Protein AF-A0A453C2V1-F1 (afdb_monomer)

pLDDT: mean 89.29, std 11.73, range [53.84, 98.0]

Foldseek 3Di:
DPFVVVLVVLVVVQVVVPDHRPD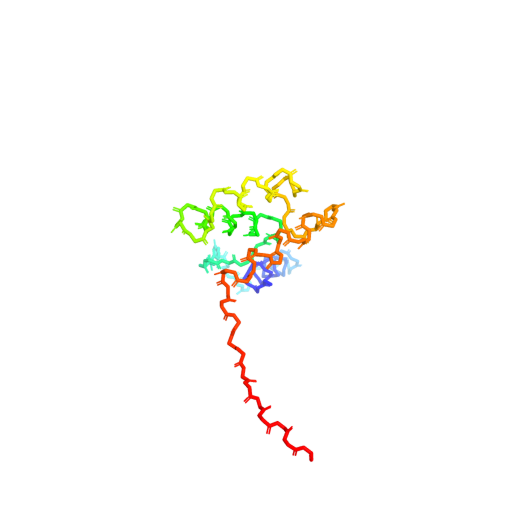PDPDTDDDPDDDDQLVNVLVVLVVCVVVVLDDPVLSVQLCVQQVSGQNDGPDPSNVVSNVVSCCSVDVDPDPDDPDDD

Secondary structure (DSSP, 8-state):
--HHHHHHHHHHHHHHH-SS-SS-------SS----HHHHHHHHHHHHHHTTSS-HHHHHHHHHHHTT--SS-SSHHHHHHHHHHHHHHS-----------

Organism: Aegilops tauschii subsp. strangulata (NCBI:txid200361)

InterPro domains:
  IPR001563 Peptidase S10, serine carboxypeptidase [PF00450] (2-88)
  IPR001563 Peptidase S10, serine carboxypeptidase [PTHR11802] (2-84)
  IPR029058 Alpha/Beta hydrolase fold [G3DSA:3.40.50.1820] (1-100)
  IPR029058 Alpha/Beta hydrolase fold [SSF53474] (2-89)

Nearest PDB structures (foldseek):
  3sc2-assembly1_A-2  TM=6.411E-01  e=1.736E-03  Triticum aestivum
  1wht-assembly1_A  TM=6.345E-01  e=1.845E-03  Triticum aestivum
  1gxs-assembly1_C  TM=6.679E-01  e=2.538E-02  Sorghum bicolor
  2rnn-assembly1_A  TM=2.378E-01  e=1.334E+00  Saccharomyces cerevisiae

Mean predicted aligned error: 7.2 Å

Sequence (101 aa):
MIIPTLALEIHISNKESGEEPLLNLKGYFAGNPVTDDRFDTAGKVQFFHGMGLLSDELYEFAMENCGGNYSDPPNVLCAESIQAIADVSFPKVTISYNTTI

Structure (mmCIF, N/CA/C/O backbone):
data_AF-A0A453C2V1-F1
#
_entry.id   AF-A0A453C2V1-F1
#
loop_
_atom_site.group_PDB
_atom_site.id
_atom_site.type_symbol
_atom_site.label_atom_id
_atom_site.label_alt_id
_atom_site.label_comp_id
_atom_site.label_asym_id
_atom_site.label_entity_id
_atom_site.label_seq_id
_atom_site.pdbx_PDB_ins_code
_atom_site.Cartn_x
_atom_site.Cartn_y
_atom_site.Cartn_z
_atom_site.occupancy
_atom_site.B_iso_or_equiv
_atom_site.auth_seq_id
_atom_site.auth_comp_id
_atom_site.auth_asym_id
_atom_site.auth_atom_id
_atom_site.pdbx_PDB_model_num
ATOM 1 N N . MET A 1 1 ? -12.422 0.342 4.063 1.00 83.88 1 MET A N 1
ATOM 2 C CA . MET A 1 1 ? -11.940 -0.463 5.209 1.00 83.88 1 MET A CA 1
ATOM 3 C C . MET A 1 1 ? -13.098 -0.636 6.191 1.00 83.88 1 MET A C 1
ATOM 5 O O . MET A 1 1 ? -13.708 0.371 6.507 1.00 83.88 1 MET A O 1
ATOM 9 N N . ILE A 1 2 ? -13.466 -1.856 6.611 1.00 93.31 2 ILE A N 1
ATOM 10 C CA . ILE A 1 2 ? -14.631 -2.077 7.509 1.00 93.31 2 ILE A CA 1
ATOM 11 C C . ILE A 1 2 ? -14.177 -2.365 8.943 1.00 93.31 2 ILE A C 1
ATOM 13 O O . ILE A 1 2 ? -14.636 -1.719 9.879 1.00 93.31 2 ILE A O 1
ATOM 17 N N . ILE A 1 3 ? -13.253 -3.318 9.111 1.00 96.12 3 ILE A N 1
ATOM 18 C CA . ILE A 1 3 ? -12.874 -3.841 10.432 1.00 96.12 3 ILE A CA 1
ATOM 19 C C . ILE A 1 3 ? -12.292 -2.755 11.359 1.00 96.12 3 ILE A C 1
ATOM 21 O O . ILE A 1 3 ? -12.833 -2.593 12.454 1.00 96.12 3 ILE A O 1
ATOM 25 N N . PRO A 1 4 ? -11.265 -1.969 10.966 1.00 96.19 4 PRO A N 1
ATOM 26 C CA . PRO A 1 4 ? -10.680 -0.977 11.873 1.00 96.19 4 PRO A CA 1
ATOM 27 C C . PRO A 1 4 ? -11.641 0.172 12.186 1.00 96.19 4 PRO A C 1
ATOM 29 O O . PRO A 1 4 ? -11.670 0.659 13.311 1.00 96.19 4 PRO A O 1
ATOM 32 N N . THR A 1 5 ? -12.469 0.566 11.215 1.00 96.56 5 THR A N 1
ATOM 33 C CA . THR A 1 5 ? -13.469 1.629 11.378 1.00 96.56 5 THR A CA 1
ATOM 34 C C . THR A 1 5 ? -14.562 1.220 12.359 1.00 96.56 5 THR A C 1
ATOM 36 O O . THR A 1 5 ? -14.894 1.987 13.255 1.00 96.56 5 THR A O 1
ATOM 39 N N . LEU A 1 6 ? -15.073 -0.009 12.253 1.00 96.19 6 LEU A N 1
ATOM 40 C CA . LEU A 1 6 ? -16.056 -0.527 13.203 1.00 96.19 6 LEU A CA 1
ATOM 41 C C . LEU A 1 6 ? -15.462 -0.676 14.609 1.00 96.19 6 LEU A C 1
ATOM 43 O O . LEU A 1 6 ? -16.106 -0.320 15.590 1.00 96.19 6 LEU A O 1
ATOM 47 N N . ALA A 1 7 ? -14.230 -1.180 14.721 1.00 96.25 7 ALA A N 1
ATOM 48 C CA . ALA A 1 7 ? -13.553 -1.296 16.010 1.00 96.25 7 ALA A CA 1
ATOM 49 C C . ALA A 1 7 ? -13.346 0.075 16.680 1.00 96.25 7 ALA A C 1
ATOM 51 O O . ALA A 1 7 ? -13.523 0.197 17.893 1.00 96.25 7 ALA A O 1
ATOM 52 N N . LEU A 1 8 ? -13.007 1.103 15.893 1.00 96.00 8 LEU A N 1
ATOM 53 C CA . LEU A 1 8 ? -12.897 2.481 16.369 1.00 96.00 8 LEU A CA 1
ATOM 54 C C . LEU A 1 8 ? -14.246 3.015 16.859 1.00 96.00 8 LEU A C 1
ATOM 56 O O . LEU A 1 8 ? -14.308 3.579 17.946 1.00 96.00 8 LEU A O 1
ATOM 60 N N . GLU A 1 9 ? -15.317 2.788 16.102 1.00 95.50 9 GLU A N 1
ATOM 61 C CA . GLU A 1 9 ? -16.659 3.236 16.477 1.00 95.50 9 GLU A CA 1
ATOM 62 C C . GLU A 1 9 ? -17.128 2.595 17.788 1.00 95.50 9 GLU A C 1
ATOM 64 O O . GLU A 1 9 ? -17.598 3.284 18.689 1.00 95.50 9 GLU A O 1
ATOM 69 N N . ILE A 1 10 ? -16.905 1.286 17.953 1.00 94.69 10 ILE A N 1
ATOM 70 C CA . ILE A 1 10 ? -17.190 0.581 19.211 1.00 94.69 10 ILE A CA 1
ATOM 71 C C . ILE A 1 10 ? -16.413 1.212 20.376 1.00 94.69 10 ILE A C 1
ATOM 73 O O . ILE A 1 10 ? -16.962 1.397 21.462 1.00 94.69 10 ILE A O 1
ATOM 77 N N . HIS A 1 11 ? -15.137 1.554 20.169 1.00 93.19 11 HIS A N 1
ATOM 78 C CA . HIS A 1 11 ? -14.317 2.189 21.199 1.00 93.19 11 HIS A CA 1
ATOM 79 C C . HIS A 1 11 ? -14.832 3.585 21.582 1.00 93.19 11 HIS A C 1
ATOM 81 O O . HIS A 1 11 ? -14.926 3.888 22.773 1.00 93.19 11 HIS A O 1
ATOM 87 N N . ILE A 1 12 ? -15.174 4.416 20.592 1.00 94.12 12 ILE A N 1
ATOM 88 C CA . ILE A 1 12 ? -15.712 5.766 20.801 1.00 94.12 12 ILE A CA 1
ATOM 89 C C . ILE A 1 12 ? -17.060 5.688 21.521 1.00 94.12 12 ILE A C 1
ATOM 91 O O . ILE A 1 12 ? -17.202 6.275 22.590 1.00 94.12 12 ILE A O 1
ATOM 95 N N . SER A 1 13 ? -17.993 4.879 21.014 1.00 92.56 13 SER A N 1
ATOM 96 C CA . SER A 1 13 ? -19.315 4.674 21.614 1.00 92.56 13 SER A CA 1
ATOM 97 C C . SER A 1 13 ? -19.226 4.212 23.076 1.00 92.56 13 SER A C 1
ATOM 99 O O . SER A 1 13 ? -19.903 4.755 23.948 1.00 92.56 13 SER A O 1
ATOM 101 N N . ASN A 1 14 ? -18.343 3.253 23.382 1.00 91.62 14 ASN A N 1
ATOM 102 C CA . ASN A 1 14 ? -18.122 2.807 24.760 1.00 91.62 14 ASN A CA 1
ATOM 103 C C . ASN A 1 14 ? -17.601 3.947 25.652 1.00 91.62 14 ASN A C 1
ATOM 105 O O . ASN A 1 14 ? -18.063 4.102 26.779 1.00 91.62 14 ASN A O 1
ATOM 109 N N . LYS A 1 15 ? -16.658 4.754 25.151 1.00 89.38 15 LYS A N 1
ATOM 110 C CA . LYS A 1 15 ? -16.073 5.879 25.893 1.00 89.38 15 LYS A CA 1
ATOM 111 C C . LYS A 1 15 ? -17.081 7.004 26.148 1.00 89.38 15 LYS A C 1
ATOM 113 O O . LYS A 1 15 ? -17.045 7.605 27.218 1.00 89.38 15 LYS A O 1
ATOM 118 N N . GLU A 1 16 ? -17.944 7.303 25.182 1.00 90.88 16 GLU A N 1
ATOM 119 C CA . GLU A 1 16 ? -18.922 8.395 25.265 1.00 90.88 16 GLU A CA 1
ATOM 120 C C . GLU A 1 16 ? -20.133 8.058 26.136 1.00 90.88 16 GLU A C 1
ATOM 122 O O . GLU A 1 16 ? -20.705 8.960 26.743 1.00 90.88 16 GLU A O 1
ATOM 127 N N . SER A 1 17 ? -20.495 6.775 26.251 1.00 84.75 17 SER A N 1
ATOM 128 C CA . SER A 1 17 ? -21.637 6.348 27.069 1.00 84.75 17 SER A CA 1
ATOM 129 C C . SER A 1 17 ? -21.491 6.700 28.557 1.00 84.75 17 SER A C 1
ATOM 131 O O . SER A 1 17 ? -22.495 6.879 29.238 1.00 84.75 17 SER A O 1
ATOM 133 N N . GLY A 1 18 ? -20.256 6.809 29.070 1.00 75.75 18 GLY A N 1
ATOM 134 C CA . GLY A 1 18 ? -19.984 7.032 30.498 1.00 75.75 18 GLY A CA 1
ATOM 135 C C . GLY A 1 18 ? -20.436 5.883 31.414 1.00 75.75 18 GLY A C 1
ATOM 136 O O . GLY A 1 18 ? -20.306 5.990 32.633 1.00 75.75 18 GLY A O 1
ATOM 137 N N . GLU A 1 19 ? -20.945 4.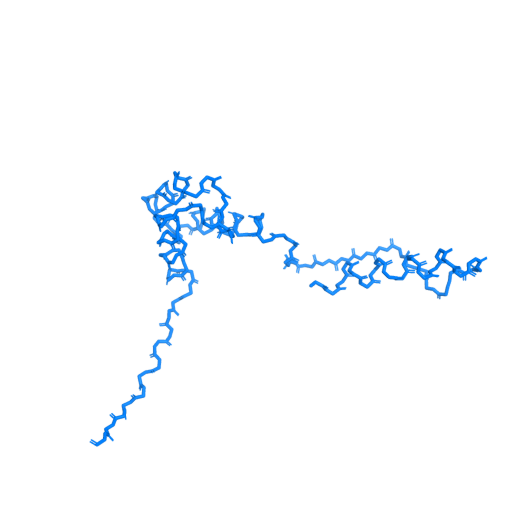799 30.830 1.00 80.38 19 GLU A N 1
ATOM 138 C CA . GLU A 1 19 ? -21.463 3.604 31.486 1.00 80.38 19 GLU A CA 1
ATOM 139 C C . GLU A 1 19 ? -20.511 2.415 31.267 1.00 80.38 19 GLU A C 1
ATOM 141 O O . GLU A 1 19 ? -19.476 2.523 30.601 1.00 80.38 19 GLU A O 1
ATOM 146 N N . GLU A 1 20 ? -20.848 1.261 31.847 1.00 80.50 20 GLU A N 1
ATOM 147 C CA . GLU A 1 20 ? -20.143 0.015 31.540 1.00 80.50 20 GLU A CA 1
ATOM 148 C C . GLU A 1 20 ? -20.224 -0.285 30.028 1.00 80.50 20 GLU A C 1
ATOM 150 O O . GLU A 1 20 ? -21.301 -0.155 29.435 1.00 80.50 20 GLU A O 1
ATOM 155 N N . PRO A 1 21 ? -19.120 -0.710 29.380 1.00 84.12 21 PRO A N 1
ATOM 156 C CA . PRO A 1 21 ? -19.096 -0.919 27.937 1.00 84.12 21 PRO A CA 1
ATOM 157 C C . PRO A 1 21 ? -20.134 -1.960 27.500 1.00 84.12 21 PRO A C 1
ATOM 159 O O . PRO A 1 21 ? -20.051 -3.126 27.894 1.00 84.12 21 PRO A O 1
ATOM 162 N N . LEU A 1 22 ? -21.057 -1.581 26.607 1.00 84.88 22 LEU A N 1
ATOM 163 C CA . LEU A 1 22 ? -22.028 -2.516 26.017 1.00 84.88 22 LEU A CA 1
ATOM 164 C C . LEU A 1 22 ? -21.329 -3.642 25.241 1.00 84.88 22 LEU A C 1
ATOM 166 O O . LEU A 1 22 ? -21.779 -4.788 25.233 1.00 84.88 22 LEU A O 1
ATOM 170 N N . LEU A 1 23 ? -20.211 -3.314 24.589 1.00 90.62 23 LEU A N 1
ATOM 171 C CA . LEU A 1 23 ? -19.387 -4.252 23.836 1.00 90.62 23 LEU A CA 1
ATOM 172 C C . LEU A 1 23 ? -17.986 -4.324 24.442 1.00 90.62 23 LEU A C 1
ATOM 174 O O . LEU A 1 23 ? -17.205 -3.378 24.358 1.00 90.62 23 LEU A O 1
ATOM 178 N N . ASN A 1 24 ? -17.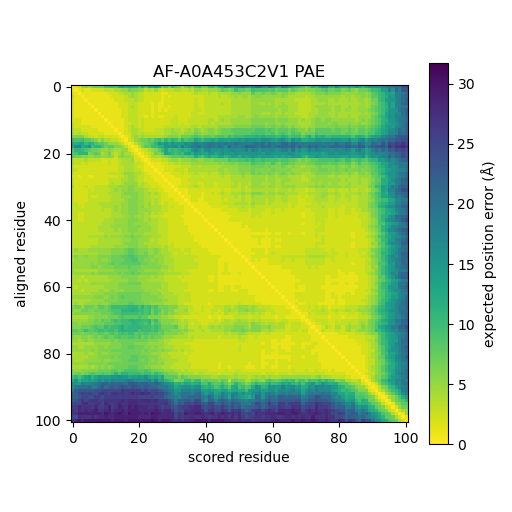626 -5.484 24.989 1.00 91.31 24 ASN A N 1
ATOM 179 C CA . ASN A 1 24 ? -16.306 -5.737 25.571 1.00 91.31 24 ASN A CA 1
ATOM 180 C C . ASN A 1 24 ? -15.247 -6.043 24.491 1.00 91.31 24 ASN A C 1
ATOM 182 O O . ASN A 1 24 ? -14.705 -7.149 24.420 1.00 91.31 24 ASN A O 1
ATOM 186 N N . LEU A 1 25 ? -14.981 -5.071 23.614 1.00 93.44 25 LEU A N 1
ATOM 187 C CA . LEU A 1 25 ? -14.002 -5.190 22.535 1.00 93.44 25 LEU A CA 1
ATOM 188 C C . LEU A 1 25 ? -12.590 -5.399 23.105 1.00 93.44 25 LEU A C 1
ATOM 190 O O . LEU A 1 25 ? -12.072 -4.558 23.835 1.00 93.44 25 LEU A O 1
ATOM 194 N N . LYS A 1 26 ? -11.951 -6.516 22.740 1.00 94.06 26 LYS A N 1
ATOM 195 C CA . LYS A 1 26 ? -10.560 -6.822 23.129 1.00 94.06 26 LYS A CA 1
ATOM 196 C C . LYS A 1 26 ? -9.529 -6.464 22.060 1.00 94.06 26 LYS A C 1
ATOM 198 O O . LYS A 1 26 ? -8.358 -6.294 22.376 1.00 94.06 26 LYS A O 1
ATOM 203 N N . GLY A 1 27 ? -9.964 -6.364 20.810 1.00 94.88 27 GLY A N 1
ATOM 204 C CA . GLY A 1 27 ? -9.122 -6.109 19.650 1.00 94.88 27 GLY A CA 1
ATOM 205 C C . GLY A 1 27 ? -9.815 -6.570 18.373 1.00 94.88 27 GLY A C 1
ATOM 206 O O . GLY A 1 27 ? -10.946 -7.056 18.412 1.00 94.88 27 GLY A O 1
ATOM 207 N N . TYR A 1 28 ? -9.127 -6.426 17.245 1.00 96.12 28 TYR A N 1
ATOM 208 C CA . TYR A 1 28 ? -9.590 -6.895 15.944 1.00 96.12 28 TYR A CA 1
ATOM 209 C C . TYR A 1 28 ? -8.433 -7.513 15.153 1.00 96.12 28 TYR A C 1
ATOM 211 O O . TYR A 1 28 ? -7.264 -7.268 15.444 1.00 96.12 28 TYR A O 1
ATOM 219 N N . PHE A 1 29 ? -8.771 -8.305 14.137 1.00 95.56 29 PHE A N 1
ATOM 220 C CA . PHE A 1 29 ? -7.822 -8.890 13.195 1.00 95.56 29 PHE A CA 1
ATOM 221 C C . PHE A 1 29 ? -8.323 -8.666 11.769 1.00 95.56 29 PHE A C 1
ATOM 223 O O . PHE A 1 29 ? -9.519 -8.789 11.503 1.00 95.56 29 PHE A O 1
ATOM 230 N N . ALA A 1 30 ? -7.410 -8.353 10.854 1.00 95.50 30 ALA A N 1
ATOM 231 C CA . ALA A 1 30 ? -7.697 -8.247 9.433 1.00 95.50 30 ALA A CA 1
ATOM 232 C C . ALA A 1 30 ? -6.609 -8.994 8.652 1.00 95.50 30 ALA A C 1
ATOM 234 O O . ALA A 1 30 ? -5.430 -8.666 8.766 1.00 95.50 30 ALA A O 1
ATOM 235 N N . GLY A 1 31 ? -7.005 -10.016 7.889 1.00 94.94 31 GLY A N 1
ATOM 236 C CA . GLY A 1 31 ? -6.104 -10.783 7.028 1.00 94.94 31 GLY A CA 1
ATOM 237 C C . GLY A 1 31 ? -5.988 -10.125 5.658 1.00 94.94 31 GLY A C 1
ATOM 238 O O . GLY A 1 31 ? -7.007 -9.907 5.007 1.00 94.94 31 GLY A O 1
ATOM 239 N N . ASN A 1 32 ? -4.760 -9.804 5.249 1.00 93.88 32 ASN A N 1
ATOM 240 C CA . ASN A 1 32 ? -4.421 -9.128 3.990 1.00 93.88 32 ASN A CA 1
ATOM 241 C C . ASN A 1 32 ? -5.310 -7.896 3.696 1.00 93.88 32 ASN A C 1
ATOM 243 O O . ASN A 1 32 ? -5.938 -7.827 2.635 1.00 93.88 32 ASN A O 1
ATOM 247 N N . PRO A 1 33 ? -5.425 -6.942 4.640 1.00 94.75 33 PRO A N 1
ATOM 248 C CA . PRO A 1 33 ? -6.267 -5.772 4.455 1.00 94.75 33 PRO A CA 1
ATOM 249 C C . PRO A 1 33 ? -5.690 -4.821 3.406 1.00 94.75 33 PRO A C 1
ATOM 251 O O . PRO A 1 33 ? -4.481 -4.739 3.224 1.00 94.75 33 PRO A O 1
ATOM 254 N N . VAL A 1 34 ? -6.577 -4.034 2.799 1.00 93.62 34 VAL A N 1
ATOM 255 C CA . VAL A 1 34 ? -6.204 -2.731 2.239 1.00 93.62 34 VAL A CA 1
ATOM 256 C C . VAL A 1 34 ? -6.124 -1.743 3.404 1.00 93.62 34 VAL A C 1
ATOM 258 O O . VAL A 1 34 ? -7.077 -1.650 4.186 1.00 93.62 34 VAL A O 1
ATOM 261 N N . THR A 1 35 ? -4.999 -1.048 3.534 1.00 93.38 35 THR A N 1
ATOM 262 C CA . THR A 1 35 ? -4.664 -0.151 4.643 1.00 93.38 35 THR A CA 1
ATOM 263 C C . THR A 1 35 ? -4.391 1.272 4.167 1.00 93.38 35 THR A C 1
ATOM 265 O O . THR A 1 35 ? -5.119 2.182 4.556 1.00 93.38 35 THR A O 1
ATOM 268 N N . ASP A 1 36 ? -3.396 1.458 3.308 1.00 94.12 36 ASP A N 1
ATOM 269 C CA . ASP A 1 36 ? -2.967 2.748 2.781 1.00 94.12 36 ASP A CA 1
ATOM 270 C C . ASP A 1 36 ? -2.503 2.560 1.340 1.00 94.12 36 ASP A C 1
ATOM 272 O O . ASP A 1 36 ? -1.630 1.737 1.069 1.00 94.12 36 ASP A O 1
ATOM 276 N N . ASP A 1 37 ? -3.077 3.322 0.411 1.00 91.75 37 ASP A N 1
ATOM 277 C CA . ASP A 1 37 ? -2.843 3.106 -1.016 1.00 91.75 37 ASP A CA 1
ATOM 278 C C . ASP A 1 37 ? -1.372 3.283 -1.401 1.00 91.75 37 ASP A C 1
ATOM 280 O O . ASP A 1 37 ? -0.876 2.537 -2.245 1.00 91.75 37 ASP A O 1
ATOM 284 N N . ARG A 1 38 ? -0.632 4.201 -0.767 1.00 93.12 38 ARG A N 1
ATOM 285 C CA . ARG A 1 38 ? 0.792 4.404 -1.061 1.00 93.12 38 ARG A CA 1
ATOM 286 C C . ARG A 1 38 ? 1.610 3.196 -0.618 1.00 93.12 38 ARG A C 1
ATOM 288 O O . ARG A 1 38 ? 2.432 2.708 -1.393 1.00 93.12 38 ARG A O 1
ATOM 295 N N . PHE A 1 39 ? 1.405 2.711 0.605 1.00 94.56 39 PHE A N 1
ATOM 296 C CA . PHE A 1 39 ? 2.170 1.573 1.125 1.00 94.56 39 PHE A CA 1
ATOM 297 C C . PHE A 1 39 ? 1.741 0.245 0.497 1.00 94.56 39 PHE A C 1
ATOM 299 O O . PHE A 1 39 ? 2.597 -0.559 0.128 1.00 94.56 39 PHE A O 1
ATOM 306 N N . ASP A 1 40 ? 0.440 0.031 0.310 1.00 94.38 40 ASP A N 1
ATOM 307 C CA . ASP A 1 40 ? -0.093 -1.189 -0.289 1.00 94.38 40 ASP A CA 1
ATOM 308 C C . ASP A 1 40 ? 0.315 -1.315 -1.762 1.00 94.38 40 ASP A C 1
ATOM 310 O O . ASP A 1 40 ? 0.661 -2.409 -2.211 1.00 94.38 40 ASP A O 1
ATOM 314 N N . THR A 1 41 ? 0.295 -0.224 -2.541 1.00 92.88 41 THR A N 1
ATOM 315 C CA . THR A 1 41 ? 0.747 -0.266 -3.945 1.00 92.88 41 THR A CA 1
ATOM 316 C C . THR A 1 41 ? 2.256 -0.453 -4.050 1.00 92.88 41 THR A C 1
ATOM 318 O O . THR A 1 41 ? 2.694 -1.309 -4.815 1.00 92.88 41 THR A O 1
ATOM 321 N N . ALA A 1 42 ? 3.056 0.247 -3.239 1.00 95.00 42 ALA A N 1
ATOM 322 C CA . ALA A 1 42 ? 4.504 0.038 -3.191 1.00 95.00 42 ALA A CA 1
ATOM 323 C C . ALA A 1 42 ? 4.873 -1.402 -2.809 1.00 95.00 42 ALA A C 1
ATOM 325 O O . ALA A 1 42 ? 5.703 -2.026 -3.474 1.00 95.00 42 ALA A O 1
ATOM 326 N N . GLY A 1 43 ? 4.201 -1.960 -1.798 1.00 95.50 43 GLY A N 1
ATOM 327 C CA . GLY A 1 43 ? 4.380 -3.349 -1.384 1.00 95.50 43 GLY A CA 1
ATOM 328 C C . GLY A 1 43 ? 4.005 -4.348 -2.482 1.00 95.50 43 GLY A C 1
ATOM 329 O O . GLY A 1 43 ? 4.720 -5.327 -2.681 1.00 95.50 43 GLY A O 1
ATOM 330 N N . LYS A 1 44 ? 2.937 -4.089 -3.252 1.00 93.62 44 LYS A N 1
ATOM 331 C CA . LYS A 1 44 ? 2.560 -4.923 -4.410 1.00 93.62 44 LYS A CA 1
ATOM 332 C C . LYS A 1 44 ? 3.628 -4.919 -5.501 1.00 93.62 44 LYS A C 1
ATOM 334 O O . LYS A 1 44 ? 3.963 -5.989 -5.998 1.00 93.62 44 LYS A O 1
ATOM 339 N N . VAL A 1 45 ? 4.176 -3.754 -5.855 1.00 95.12 45 VAL A N 1
ATOM 340 C CA . VAL A 1 45 ? 5.230 -3.654 -6.882 1.00 95.12 45 VAL A CA 1
ATOM 341 C C . VAL A 1 45 ? 6.471 -4.444 -6.461 1.00 95.12 45 VAL A C 1
ATOM 343 O O . VAL A 1 45 ? 6.971 -5.261 -7.233 1.00 95.12 45 VAL A O 1
ATOM 346 N N . GLN A 1 46 ? 6.917 -4.278 -5.213 1.00 95.81 46 GLN A N 1
ATOM 347 C CA . GLN A 1 46 ? 8.041 -5.042 -4.659 1.00 95.81 46 GLN A CA 1
ATOM 348 C C . GLN A 1 46 ? 7.756 -6.547 -4.617 1.00 95.81 46 GLN A C 1
ATOM 350 O O . GLN A 1 46 ? 8.620 -7.351 -4.964 1.00 95.81 46 GLN A O 1
ATOM 355 N N . PHE A 1 47 ? 6.541 -6.941 -4.226 1.00 95.31 47 PHE A N 1
ATOM 356 C CA . PHE A 1 47 ? 6.127 -8.341 -4.213 1.00 95.31 47 PHE A CA 1
ATOM 357 C C . PHE A 1 47 ? 6.157 -8.954 -5.618 1.00 95.31 47 PHE A C 1
ATOM 359 O O . PHE A 1 47 ? 6.708 -10.035 -5.799 1.00 95.31 47 PHE A O 1
ATOM 366 N N . PHE A 1 48 ? 5.615 -8.271 -6.629 1.00 95.19 48 PHE A N 1
ATOM 367 C CA . PHE A 1 48 ? 5.613 -8.780 -8.001 1.00 95.19 48 PHE A CA 1
ATOM 368 C C . PHE A 1 48 ? 7.016 -8.887 -8.598 1.00 95.19 48 PHE A C 1
ATOM 370 O O . PHE A 1 48 ? 7.300 -9.877 -9.272 1.00 95.19 48 PHE A O 1
ATOM 377 N N . HIS A 1 49 ? 7.910 -7.938 -8.310 1.00 96.25 49 HIS A N 1
ATOM 378 C CA . HIS A 1 49 ? 9.321 -8.055 -8.688 1.00 96.25 49 HIS A CA 1
ATOM 379 C C . HIS A 1 49 ? 10.004 -9.239 -7.989 1.00 96.25 49 HIS A C 1
ATOM 381 O O . HIS A 1 49 ? 10.570 -10.097 -8.660 1.00 96.25 49 HIS A O 1
ATOM 387 N N . GLY A 1 50 ? 9.850 -9.374 -6.667 1.00 96.12 50 GLY A N 1
ATOM 388 C CA . GLY A 1 50 ? 10.428 -10.487 -5.901 1.00 96.12 50 GLY A CA 1
ATOM 389 C C . GLY A 1 50 ? 9.904 -11.874 -6.300 1.00 96.12 50 GLY A C 1
ATOM 390 O O . GLY A 1 50 ? 10.590 -12.875 -6.101 1.00 96.12 50 GLY A O 1
ATOM 391 N N . MET A 1 51 ? 8.711 -11.938 -6.894 1.00 95.12 51 MET A N 1
ATOM 392 C CA . MET A 1 51 ? 8.115 -13.158 -7.449 1.00 95.12 51 MET A CA 1
ATOM 393 C C . MET A 1 51 ? 8.454 -13.391 -8.933 1.00 95.12 51 MET A C 1
ATOM 395 O O . MET A 1 51 ? 7.995 -14.378 -9.507 1.00 95.12 51 MET A O 1
ATOM 399 N N . GLY A 1 52 ? 9.234 -12.507 -9.565 1.00 94.06 52 GLY A N 1
ATOM 400 C CA . GLY A 1 52 ? 9.635 -12.613 -10.972 1.00 94.06 52 GLY A CA 1
ATOM 401 C C . GLY A 1 52 ? 8.526 -12.293 -11.980 1.00 94.06 52 GLY A C 1
ATOM 402 O O . GLY A 1 52 ? 8.619 -12.699 -13.136 1.00 94.06 52 GLY A O 1
ATOM 403 N N . LEU A 1 53 ? 7.463 -11.600 -11.558 1.00 93.56 53 LEU A N 1
ATOM 404 C CA . LEU A 1 53 ? 6.363 -11.176 -12.435 1.00 93.56 53 LEU A CA 1
ATOM 405 C C . LEU A 1 53 ? 6.658 -9.846 -13.142 1.00 93.56 53 LEU A C 1
ATOM 407 O O . LEU A 1 53 ? 6.086 -9.571 -14.193 1.00 93.56 53 LEU A O 1
ATOM 411 N N . LEU A 1 54 ? 7.547 -9.029 -12.569 1.00 95.00 54 LEU A N 1
ATOM 412 C CA . LEU A 1 54 ? 8.083 -7.821 -13.196 1.00 95.00 54 LEU A CA 1
ATOM 413 C C . LEU A 1 54 ? 9.520 -8.085 -13.639 1.00 95.00 54 LEU A C 1
ATOM 415 O O . LEU A 1 54 ? 10.310 -8.628 -12.870 1.00 95.00 54 LEU A O 1
ATOM 419 N N . SER A 1 55 ? 9.866 -7.669 -14.856 1.00 95.88 55 SER A N 1
ATOM 420 C CA . SER A 1 55 ? 11.264 -7.621 -15.296 1.00 95.88 55 SER A CA 1
ATOM 421 C C . SER A 1 55 ? 12.050 -6.596 -14.477 1.00 95.88 55 SER A C 1
ATOM 423 O O . SER A 1 55 ? 11.485 -5.552 -14.139 1.00 95.88 55 SER A O 1
ATOM 425 N N . ASP A 1 56 ? 13.348 -6.834 -14.276 1.00 98.00 56 ASP A N 1
ATOM 426 C CA . ASP A 1 56 ? 14.250 -5.877 -13.617 1.00 98.00 56 ASP A CA 1
ATOM 427 C C . ASP A 1 56 ? 14.194 -4.493 -14.280 1.00 98.00 56 ASP A C 1
ATOM 429 O O . ASP A 1 56 ? 14.054 -3.494 -13.585 1.00 98.00 56 ASP A O 1
ATOM 433 N N . GLU A 1 57 ? 14.164 -4.440 -15.618 1.00 97.62 57 GLU A N 1
ATOM 434 C C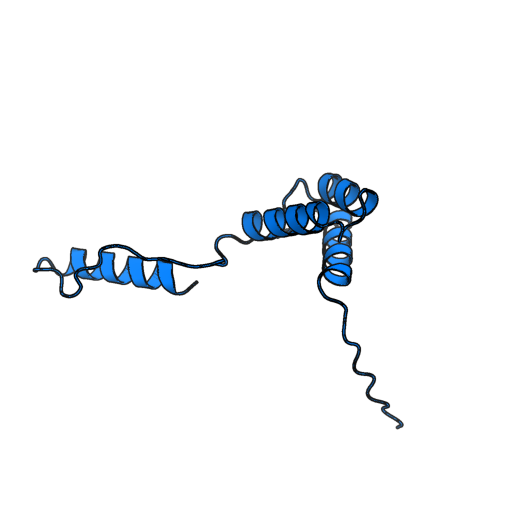A . GLU A 1 57 ? 14.069 -3.190 -16.387 1.00 97.62 57 GLU A CA 1
ATOM 435 C C . GLU A 1 57 ? 12.821 -2.371 -16.017 1.00 97.62 57 GLU A C 1
ATOM 437 O O . GLU A 1 57 ? 12.924 -1.203 -15.645 1.00 97.62 57 GLU A O 1
ATOM 442 N N . LEU A 1 58 ? 11.634 -2.990 -16.059 1.00 96.69 58 LEU A N 1
ATOM 443 C CA . LEU A 1 58 ? 10.384 -2.328 -15.670 1.00 96.69 58 LEU A CA 1
ATOM 444 C C . LEU A 1 58 ? 10.387 -1.903 -14.195 1.00 96.69 58 LEU A C 1
ATOM 446 O O . LEU A 1 58 ? 9.884 -0.828 -13.873 1.00 96.69 58 LEU A O 1
ATOM 450 N N . TYR A 1 59 ? 10.927 -2.727 -13.295 1.00 96.94 59 TYR A N 1
ATOM 451 C CA . TYR A 1 59 ? 10.977 -2.400 -11.871 1.00 96.94 59 TYR A CA 1
ATOM 452 C C . TYR A 1 59 ? 11.904 -1.211 -11.587 1.00 96.94 59 TYR A C 1
ATOM 454 O O . TYR A 1 59 ? 11.500 -0.275 -10.896 1.00 96.94 59 TYR A O 1
ATOM 462 N N . GLU A 1 60 ? 13.116 -1.210 -12.145 1.00 97.62 60 GLU A N 1
ATOM 463 C CA . GLU A 1 60 ? 14.085 -0.120 -11.992 1.00 97.62 60 GLU A CA 1
ATOM 464 C C . GLU A 1 60 ? 13.553 1.184 -12.594 1.00 97.62 60 GLU A C 1
ATOM 466 O O . GLU A 1 60 ? 13.585 2.224 -11.930 1.00 97.62 60 GLU A O 1
ATOM 471 N N . PHE A 1 61 ? 12.965 1.118 -13.793 1.00 97.12 61 PHE A N 1
ATOM 472 C CA . PHE A 1 61 ? 12.348 2.272 -14.445 1.00 97.12 61 PHE A CA 1
ATOM 473 C C . PHE A 1 61 ? 11.189 2.848 -13.618 1.00 97.12 61 PHE A C 1
ATOM 475 O O . PHE A 1 61 ? 11.085 4.064 -13.433 1.00 97.12 61 PHE A O 1
ATOM 482 N N . ALA A 1 62 ? 10.331 1.986 -13.067 1.00 96.69 62 ALA A N 1
ATOM 483 C CA . ALA A 1 62 ? 9.232 2.412 -12.211 1.00 96.69 62 ALA A CA 1
ATOM 484 C C . ALA A 1 62 ? 9.745 3.036 -10.901 1.00 96.69 62 ALA A C 1
ATOM 486 O O . ALA A 1 62 ? 9.237 4.072 -10.472 1.00 96.69 62 ALA A O 1
ATOM 487 N N . MET A 1 63 ? 10.779 2.459 -10.285 1.00 96.31 63 MET A N 1
ATOM 488 C CA . MET A 1 63 ? 11.399 2.996 -9.071 1.00 96.31 63 MET A CA 1
ATOM 489 C C . MET A 1 63 ? 12.012 4.384 -9.296 1.00 96.31 63 MET A C 1
ATOM 491 O O . MET A 1 63 ? 11.813 5.269 -8.460 1.00 96.31 63 MET A O 1
ATOM 495 N N . GLU A 1 64 ? 12.706 4.592 -10.417 1.00 97.19 64 GLU A N 1
ATOM 496 C CA . GLU A 1 64 ? 13.303 5.879 -10.789 1.00 97.19 64 GLU A CA 1
ATOM 497 C C . GLU A 1 64 ? 12.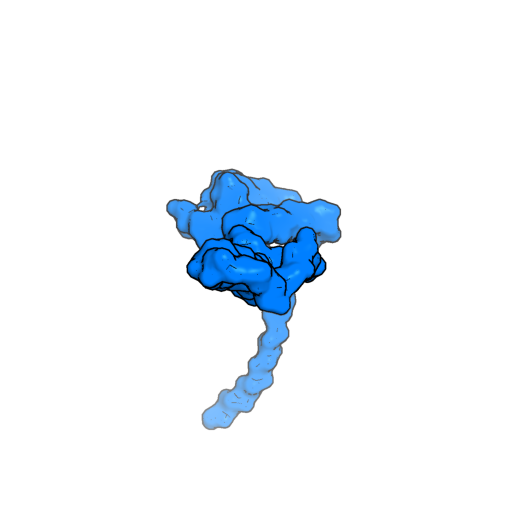235 6.964 -10.990 1.00 97.19 64 GLU A C 1
ATOM 499 O O . GLU A 1 64 ? 12.352 8.066 -10.452 1.00 97.19 64 GLU A O 1
ATOM 504 N N . ASN A 1 65 ? 11.161 6.645 -11.718 1.00 97.00 65 ASN A N 1
ATOM 505 C CA . ASN A 1 65 ? 10.167 7.639 -12.126 1.00 97.00 65 ASN A CA 1
ATOM 506 C C . ASN A 1 65 ? 9.067 7.886 -11.084 1.00 97.00 65 ASN A C 1
ATOM 508 O O . ASN A 1 65 ? 8.515 8.989 -11.035 1.00 97.00 65 ASN A O 1
ATOM 512 N N . CYS A 1 66 ? 8.745 6.888 -10.255 1.00 96.19 66 CYS A N 1
ATOM 513 C CA . CYS A 1 66 ? 7.701 6.973 -9.229 1.00 96.19 66 CYS A CA 1
ATOM 514 C C . CYS A 1 66 ? 8.236 7.249 -7.817 1.00 96.19 66 CYS A C 1
ATOM 516 O O . CYS A 1 66 ? 7.456 7.578 -6.923 1.00 96.19 66 CYS A O 1
ATOM 518 N N . GLY A 1 67 ? 9.539 7.075 -7.561 1.00 93.12 67 GLY A N 1
ATOM 519 C CA . GLY A 1 67 ? 10.128 7.288 -6.232 1.00 93.12 67 GLY A CA 1
ATOM 520 C C . GLY A 1 67 ? 9.516 6.399 -5.140 1.00 93.12 67 GLY A C 1
ATOM 521 O O . GLY A 1 67 ? 9.443 6.792 -3.975 1.00 93.12 67 GLY A O 1
ATOM 522 N N . GLY A 1 68 ? 9.010 5.223 -5.525 1.00 90.06 68 GLY A N 1
ATOM 523 C CA . GLY A 1 68 ? 8.310 4.300 -4.631 1.00 90.06 68 GLY A CA 1
ATOM 524 C C . GLY A 1 68 ? 6.877 4.705 -4.259 1.00 90.06 68 GLY A C 1
ATOM 525 O O . GLY A 1 68 ? 6.290 4.052 -3.399 1.00 90.06 68 GLY A O 1
ATOM 526 N N . ASN A 1 69 ? 6.298 5.747 -4.869 1.00 92.88 69 ASN A N 1
ATOM 527 C CA . ASN A 1 69 ? 4.871 6.052 -4.757 1.00 92.88 69 ASN A CA 1
ATOM 528 C C . ASN A 1 69 ? 4.149 5.759 -6.078 1.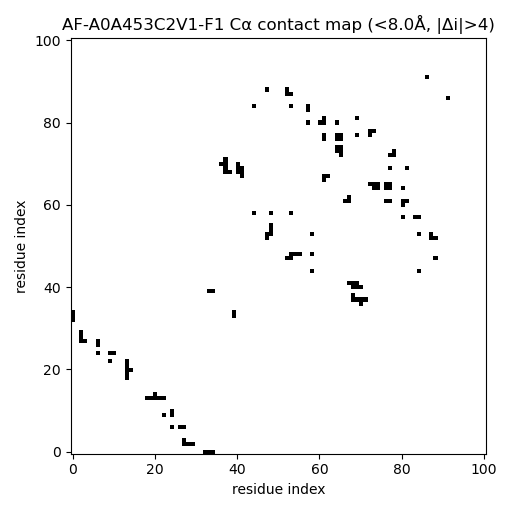00 92.88 69 ASN A C 1
ATOM 530 O O . ASN A 1 69 ? 4.278 6.501 -7.045 1.00 92.88 69 ASN A O 1
ATOM 534 N N . TYR A 1 70 ? 3.346 4.699 -6.083 1.00 93.50 70 TYR A N 1
ATOM 535 C CA . TYR A 1 70 ? 2.590 4.246 -7.255 1.00 93.50 70 TYR A CA 1
ATOM 536 C C . TYR A 1 70 ? 1.096 4.591 -7.179 1.00 93.50 70 TYR A C 1
ATOM 538 O O . TYR A 1 70 ? 0.331 4.217 -8.062 1.00 93.50 70 TYR A O 1
ATOM 546 N N . SER A 1 71 ? 0.673 5.272 -6.110 1.00 91.88 71 SER A N 1
ATOM 547 C CA . SER A 1 71 ? -0.725 5.667 -5.886 1.00 91.88 71 SER A CA 1
ATOM 548 C C . SER A 1 71 ? -1.052 7.056 -6.438 1.00 91.88 71 SER A C 1
ATOM 550 O O . SER A 1 71 ? -2.193 7.316 -6.807 1.00 91.88 71 SER A O 1
ATOM 552 N N . ASP A 1 72 ? -0.043 7.923 -6.532 1.00 91.38 72 ASP A N 1
ATOM 553 C CA . ASP A 1 72 ? -0.162 9.294 -7.027 1.00 91.38 72 ASP A CA 1
ATOM 554 C C . ASP A 1 72 ? 1.041 9.604 -7.936 1.00 91.38 72 ASP A C 1
ATOM 556 O O . ASP A 1 72 ? 2.119 9.941 -7.432 1.00 91.38 72 ASP A O 1
ATOM 560 N N . PRO A 1 73 ? 0.920 9.377 -9.259 1.00 90.50 73 PRO A N 1
ATOM 561 C CA . PRO A 1 73 ? 2.046 9.477 -10.178 1.00 90.50 73 PRO A CA 1
ATOM 562 C C . PRO A 1 73 ? 2.510 10.935 -10.332 1.00 90.50 73 PRO A C 1
ATOM 564 O O . PRO A 1 73 ? 1.752 11.770 -10.828 1.00 90.50 73 PRO A O 1
ATOM 567 N N . PRO A 1 74 ? 3.775 11.260 -10.005 1.00 90.94 74 PRO A N 1
ATOM 568 C CA . PRO A 1 74 ? 4.275 12.636 -10.072 1.00 90.94 74 PRO A CA 1
ATOM 569 C C . PRO A 1 74 ? 4.530 13.127 -11.506 1.00 90.94 74 PRO A C 1
ATOM 571 O O . PRO A 1 74 ? 4.740 14.319 -11.727 1.00 90.94 74 PRO A O 1
ATOM 574 N N . ASN A 1 75 ? 4.578 12.218 -12.484 1.00 94.50 75 ASN A N 1
ATOM 575 C CA . ASN A 1 75 ? 4.865 12.507 -13.885 1.00 94.50 75 ASN A CA 1
ATOM 576 C C . ASN A 1 75 ? 4.286 11.414 -14.810 1.00 94.50 75 ASN A C 1
ATOM 578 O O . ASN A 1 75 ? 3.843 10.357 -14.354 1.00 94.50 75 ASN A O 1
ATOM 582 N N . VAL A 1 76 ? 4.310 11.676 -16.122 1.00 97.06 76 VAL A N 1
ATOM 583 C CA . VAL A 1 76 ? 3.782 10.763 -17.155 1.00 97.06 76 VAL A CA 1
ATOM 584 C C . VAL A 1 76 ? 4.526 9.424 -17.176 1.00 97.06 76 VAL A C 1
ATOM 586 O O . VAL A 1 76 ? 3.880 8.390 -17.288 1.00 97.06 76 VAL A O 1
ATOM 589 N N . LEU A 1 77 ? 5.849 9.421 -16.987 1.00 97.50 77 LEU A N 1
ATOM 590 C CA . LEU A 1 77 ? 6.663 8.197 -17.007 1.00 97.50 77 LEU A CA 1
ATOM 591 C C . LEU A 1 77 ? 6.296 7.250 -15.854 1.00 97.50 77 LEU A C 1
ATOM 593 O O . LEU A 1 77 ? 6.248 6.031 -16.024 1.00 97.50 77 LEU A O 1
ATOM 597 N N . CYS A 1 78 ? 5.963 7.796 -14.683 1.00 96.88 78 CYS A N 1
ATOM 598 C CA . CYS A 1 78 ? 5.428 7.007 -13.582 1.00 96.88 78 CYS A CA 1
ATOM 599 C C . CYS A 1 78 ? 4.039 6.441 -13.910 1.00 96.88 78 CYS A C 1
ATOM 601 O O . CYS A 1 78 ? 3.787 5.262 -13.673 1.00 96.88 78 CYS A O 1
ATOM 603 N N . ALA A 1 79 ? 3.146 7.243 -14.501 1.00 96.62 79 ALA A N 1
ATOM 604 C CA . ALA A 1 79 ? 1.826 6.763 -14.914 1.00 96.62 79 ALA A CA 1
ATOM 605 C C . ALA A 1 79 ? 1.919 5.627 -15.954 1.00 96.62 79 ALA A C 1
ATOM 607 O O . ALA A 1 79 ? 1.199 4.633 -15.852 1.00 96.62 79 ALA A O 1
ATOM 608 N N . GLU A 1 80 ? 2.848 5.731 -16.906 1.00 96.62 80 GLU A N 1
ATOM 609 C CA . GLU A 1 80 ? 3.152 4.674 -17.878 1.00 96.62 80 GLU A CA 1
ATOM 610 C C . GLU A 1 80 ? 3.682 3.410 -17.193 1.00 96.62 80 GLU A C 1
ATOM 612 O O . GLU A 1 80 ? 3.219 2.307 -17.487 1.00 96.62 80 GLU A O 1
ATOM 617 N N . SER A 1 81 ? 4.586 3.567 -16.222 1.00 96.12 81 SER A N 1
ATOM 618 C CA . SER A 1 81 ? 5.120 2.456 -15.425 1.00 96.12 81 SER A CA 1
ATOM 619 C C . SER A 1 81 ? 4.016 1.725 -14.657 1.00 96.12 81 SER A C 1
ATOM 621 O O . SER A 1 81 ? 3.952 0.497 -14.678 1.00 96.12 81 SER A O 1
ATOM 623 N N . ILE A 1 82 ? 3.104 2.468 -14.020 1.00 95.31 82 ILE A N 1
ATOM 624 C CA . ILE A 1 82 ? 1.950 1.906 -13.305 1.00 95.31 82 ILE A CA 1
ATOM 625 C C . ILE A 1 82 ? 1.054 1.120 -14.266 1.00 95.31 82 ILE A C 1
ATOM 627 O O . ILE A 1 82 ? 0.620 0.016 -13.933 1.00 95.31 82 ILE A O 1
ATOM 631 N N . GLN A 1 83 ? 0.801 1.649 -15.467 1.00 94.56 83 GLN A N 1
ATOM 632 C CA . GLN A 1 83 ? -0.012 0.958 -16.466 1.00 94.56 83 GLN A CA 1
ATOM 633 C C . GLN A 1 83 ? 0.656 -0.334 -16.953 1.00 94.56 83 GLN A C 1
ATOM 635 O O . GLN A 1 83 ? -0.012 -1.365 -17.047 1.00 94.56 83 GLN A O 1
ATOM 640 N N . ALA A 1 84 ? 1.962 -0.301 -17.221 1.00 94.06 84 ALA A N 1
ATOM 641 C CA . ALA A 1 84 ? 2.723 -1.479 -17.625 1.00 94.06 84 ALA A CA 1
ATOM 642 C C . ALA A 1 84 ? 2.721 -2.558 -16.529 1.00 94.06 84 ALA A C 1
ATOM 644 O O .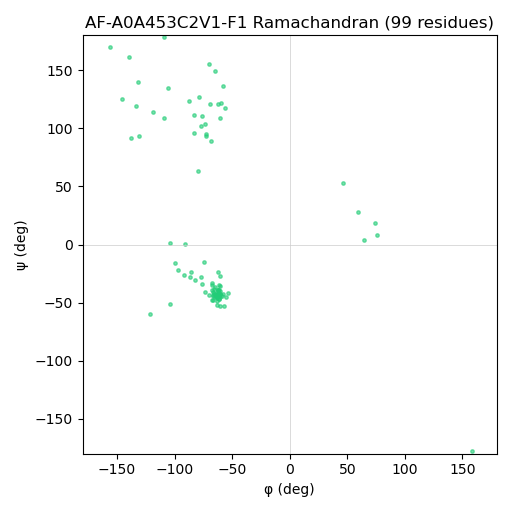 ALA A 1 84 ? 2.470 -3.727 -16.818 1.00 94.06 84 ALA A O 1
ATOM 645 N N . ILE A 1 85 ? 2.907 -2.166 -15.262 1.00 93.81 85 ILE A N 1
ATOM 646 C CA . ILE A 1 85 ? 2.803 -3.060 -14.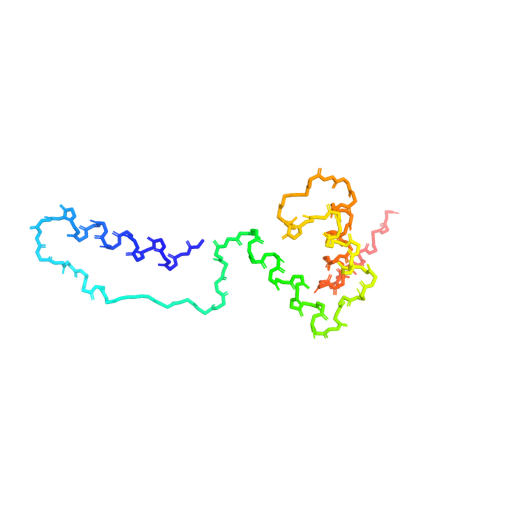099 1.00 93.81 85 ILE A CA 1
ATOM 647 C C . ILE A 1 85 ? 1.394 -3.660 -13.990 1.00 93.81 85 ILE A C 1
ATOM 649 O O . ILE A 1 85 ? 1.251 -4.856 -13.730 1.00 93.81 85 ILE A O 1
ATOM 653 N N . ALA A 1 86 ? 0.340 -2.868 -14.196 1.00 91.50 86 ALA A N 1
ATOM 654 C CA . ALA A 1 86 ? -1.036 -3.357 -14.140 1.00 91.50 86 ALA A CA 1
ATOM 655 C C . ALA A 1 86 ? -1.320 -4.416 -15.218 1.00 91.50 86 ALA A C 1
ATOM 657 O O . ALA A 1 86 ? -1.970 -5.419 -14.923 1.00 91.50 86 ALA A O 1
ATOM 658 N N . ASP A 1 87 ? -0.788 -4.231 -16.428 1.00 89.62 87 ASP A N 1
ATOM 659 C CA . ASP A 1 87 ? -1.004 -5.138 -17.560 1.00 89.62 87 ASP A CA 1
ATOM 660 C C . ASP A 1 87 ? -0.353 -6.518 -17.354 1.00 89.62 87 ASP A C 1
ATOM 662 O O . ASP A 1 87 ? -0.915 -7.529 -17.782 1.00 89.62 87 ASP A O 1
ATOM 666 N N . VAL A 1 88 ? 0.786 -6.585 -16.655 1.00 85.06 88 VAL A N 1
ATOM 667 C CA . VAL A 1 88 ? 1.427 -7.863 -16.279 1.00 85.06 88 VAL A CA 1
ATOM 668 C C . VAL A 1 88 ? 0.823 -8.490 -15.021 1.00 85.06 88 VAL A C 1
ATOM 670 O O . VAL A 1 88 ? 0.778 -9.713 -14.901 1.00 85.06 88 VAL A O 1
ATOM 673 N N . SER A 1 89 ? 0.315 -7.670 -14.097 1.00 77.81 89 SER A N 1
ATOM 674 C CA . SER A 1 89 ? -0.294 -8.136 -12.840 1.00 77.81 89 SER A CA 1
ATOM 675 C C . SER A 1 89 ? -1.695 -8.711 -13.045 1.00 77.81 89 SER A C 1
ATOM 677 O O . SER A 1 89 ? -2.110 -9.637 -12.347 1.00 77.81 89 SER A O 1
ATOM 679 N N . PHE A 1 90 ? -2.435 -8.151 -14.002 1.00 72.81 90 PHE A N 1
ATOM 680 C CA . PHE A 1 90 ? -3.793 -8.545 -14.339 1.00 72.81 90 PHE A CA 1
ATOM 681 C C . PHE A 1 90 ? -3.876 -8.740 -15.852 1.00 72.81 90 PHE A C 1
ATOM 683 O O . PHE A 1 90 ? -4.136 -7.772 -16.572 1.00 72.81 90 PHE A O 1
ATOM 690 N N . PRO A 1 91 ? -3.678 -9.969 -16.366 1.00 64.44 91 PRO A N 1
ATOM 691 C CA . PRO A 1 91 ? -3.836 -10.216 -17.789 1.00 64.44 91 PRO A CA 1
ATOM 692 C C . PRO A 1 91 ? -5.240 -9.778 -18.211 1.00 64.44 91 PRO A C 1
ATOM 694 O O . PRO A 1 91 ? -6.247 -10.301 -17.722 1.00 64.44 91 PRO A O 1
ATOM 697 N N . LYS A 1 92 ? -5.310 -8.780 -19.098 1.00 60.06 92 LYS A N 1
ATOM 698 C CA . LYS A 1 92 ? -6.576 -8.294 -19.649 1.00 60.06 92 LYS A CA 1
ATOM 699 C C . LYS A 1 92 ? -7.249 -9.457 -20.374 1.00 60.06 92 LYS A C 1
ATOM 701 O O . LYS A 1 92 ? -6.817 -9.863 -21.449 1.00 60.06 92 LYS A O 1
ATOM 706 N N . VAL A 1 93 ? -8.331 -9.982 -19.803 1.00 55.72 93 VAL A N 1
ATOM 707 C CA . VAL A 1 93 ? -9.239 -10.866 -20.536 1.00 55.72 93 VAL A CA 1
ATOM 708 C C . VAL A 1 93 ? -10.008 -9.984 -21.514 1.00 55.72 93 VAL A C 1
ATOM 710 O O . VAL A 1 93 ? -11.007 -9.358 -21.164 1.00 55.72 93 VAL A O 1
ATOM 713 N N . THR A 1 94 ? -9.515 -9.877 -22.745 1.00 58.47 94 THR A N 1
ATOM 714 C CA . THR A 1 94 ? -10.251 -9.213 -23.820 1.00 58.47 94 THR A CA 1
ATOM 715 C C . THR A 1 94 ? -11.396 -10.124 -24.250 1.00 58.47 94 THR A C 1
ATOM 717 O O . THR A 1 94 ? -11.182 -11.110 -24.952 1.00 58.47 94 THR A O 1
ATOM 720 N N . ILE A 1 95 ? -12.625 -9.813 -23.832 1.00 57.38 95 ILE A N 1
ATOM 721 C CA . ILE A 1 95 ? -13.813 -10.439 -24.419 1.00 57.38 95 ILE A CA 1
ATOM 722 C C . ILE A 1 95 ? -14.047 -9.757 -25.768 1.00 57.38 95 ILE A C 1
ATOM 724 O O . ILE A 1 95 ? -14.528 -8.625 -25.829 1.00 57.38 95 ILE A O 1
ATOM 728 N N . SER A 1 96 ? -13.668 -10.425 -26.857 1.00 60.09 96 SER A N 1
ATOM 729 C CA . SER A 1 96 ? -14.013 -9.997 -28.209 1.00 60.09 96 SER A CA 1
ATOM 730 C C . SER A 1 96 ? -15.499 -10.257 -28.460 1.00 60.09 96 SER A C 1
ATOM 732 O O . SER A 1 96 ? -15.914 -11.348 -28.847 1.00 60.09 96 SER A O 1
ATOM 734 N N . TYR A 1 97 ? -16.337 -9.246 -28.250 1.00 65.25 97 TYR A N 1
ATOM 735 C CA . TYR A 1 97 ? -17.665 -9.254 -28.855 1.00 65.25 97 TYR A CA 1
ATOM 736 C C . TYR A 1 97 ? -17.497 -8.908 -30.340 1.00 65.25 97 TYR A C 1
ATOM 738 O O . TYR A 1 97 ? -17.128 -7.786 -30.684 1.00 65.25 97 TYR A O 1
ATOM 746 N N . ASN A 1 98 ? -17.729 -9.882 -31.225 1.00 61.69 98 ASN A N 1
ATOM 747 C CA . ASN A 1 98 ? -17.852 -9.634 -32.662 1.00 61.69 98 ASN A CA 1
ATOM 748 C C . ASN A 1 98 ? -19.143 -8.841 -32.913 1.00 61.69 98 ASN A C 1
ATOM 750 O O . ASN A 1 98 ? -20.204 -9.422 -33.129 1.00 61.69 98 ASN A O 1
ATOM 754 N N . THR A 1 99 ? -19.067 -7.513 -32.879 1.00 54.41 99 THR A N 1
ATOM 755 C CA . THR A 1 99 ? -20.155 -6.662 -33.367 1.00 54.41 99 THR A CA 1
ATOM 756 C C . THR A 1 99 ? -20.004 -6.520 -34.877 1.00 54.41 99 THR A C 1
ATOM 758 O O . THR A 1 99 ? -19.232 -5.697 -35.364 1.00 54.41 99 THR A O 1
ATOM 761 N N . THR A 1 100 ? -20.726 -7.349 -35.625 1.00 53.84 100 THR A N 1
ATOM 762 C CA . THR A 1 100 ? -21.018 -7.091 -37.038 1.00 53.84 100 THR A CA 1
ATOM 763 C C . THR A 1 100 ? -22.230 -6.161 -37.075 1.00 53.84 100 THR A C 1
ATOM 765 O O . THR A 1 100 ? -23.312 -6.568 -36.654 1.00 53.84 100 THR A O 1
ATOM 768 N N . ILE A 1 101 ? -22.029 -4.909 -37.498 1.00 53.94 101 ILE A N 1
ATOM 769 C CA . ILE A 1 101 ? -23.118 -4.044 -37.982 1.00 53.94 101 ILE A CA 1
ATOM 770 C C . ILE A 1 101 ? -23.373 -4.406 -39.442 1.00 53.94 101 ILE A C 1
ATOM 772 O O . ILE A 1 101 ? -22.365 -4.567 -40.169 1.00 53.94 101 ILE A O 1
#

Solvent-accessible surface area (backbone atoms only — not comparable to full-atom values): 6297 Å² total; per-residue (Å²): 121,62,68,70,55,51,55,48,49,54,53,50,53,34,65,72,65,78,55,81,55,90,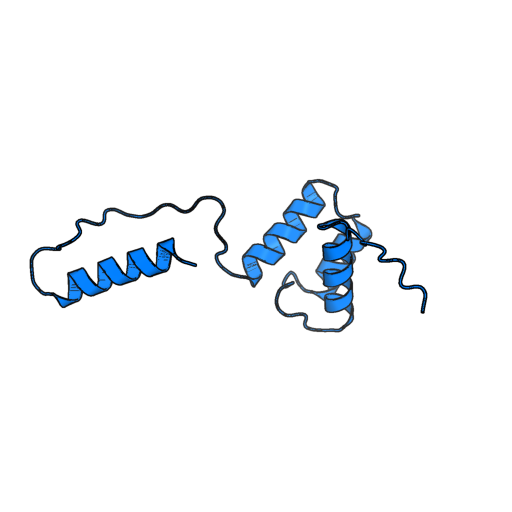67,86,78,88,78,87,86,75,84,89,64,82,85,47,63,45,60,53,42,34,49,48,54,53,49,36,40,77,70,65,68,40,55,69,69,61,51,52,53,30,42,71,48,25,72,60,33,69,64,66,55,85,42,70,68,16,48,51,35,51,51,55,51,46,51,64,75,48,72,79,80,77,78,81,77,85,81,81,129

Radius of gyration: 21.08 Å; Cα contacts (8 Å, |Δi|>4): 74; chains: 1; bounding box: 37×26×70 Å